Protein AF-A0A8H7XUD1-F1 (afdb_monomer)

Mean predicted aligned error: 16.48 Å

Sequence (89 aa):
MFSRTFALFVTALVAASAARAKPVVEADNVARGADAAPTVEVCVDVDGNCVNIPAVSDSCVNFTGGLSFLDKQASAATIPYGFVCTFYK

Solvent-accessible surface area (backbone atoms only — not comparable to full-atom values): 6415 Å² total; per-residue (Å²): 140,82,76,90,74,83,83,79,85,84,87,78,81,93,82,80,75,89,72,78,76,70,82,78,79,77,76,83,68,89,72,71,94,86,77,75,57,57,50,32,36,42,12,45,44,96,88,68,61,58,47,75,45,67,59,78,61,100,66,88,83,75,50,49,80,96,39,37,78,41,50,97,35,57,70,46,70,52,72,49,91,97,63,87,87,86,87,84,134

Structure (mmCIF, N/CA/C/O backbone):
data_AF-A0A8H7XUD1-F1
#
_entry.id   AF-A0A8H7XUD1-F1
#
loop_
_atom_site.group_PDB
_atom_site.id
_atom_site.type_symbol
_atom_site.label_atom_id
_atom_site.label_alt_id
_atom_site.label_comp_id
_atom_site.label_asym_id
_atom_site.label_entity_id
_atom_site.label_seq_id
_atom_site.pdbx_PDB_ins_code
_atom_site.Cartn_x
_atom_site.Cartn_y
_atom_site.Cartn_z
_atom_site.occupancy
_atom_site.B_iso_or_equiv
_atom_site.auth_seq_id
_atom_site.auth_comp_id
_atom_site.auth_asym_id
_atom_site.auth_atom_id
_atom_site.pdbx_PDB_model_num
ATOM 1 N N . MET A 1 1 ? -17.800 41.145 -63.679 1.00 47.91 1 MET A N 1
ATOM 2 C CA . MET A 1 1 ? -18.004 41.857 -62.400 1.00 47.91 1 MET A CA 1
ATOM 3 C C . MET A 1 1 ? -18.256 40.790 -61.336 1.00 47.91 1 MET A C 1
ATOM 5 O O . MET A 1 1 ? -19.393 40.418 -61.095 1.00 47.91 1 MET A O 1
ATOM 9 N N . PHE A 1 2 ? -17.179 40.159 -60.852 1.00 47.97 2 PHE A N 1
ATOM 10 C CA . PHE A 1 2 ? -17.238 38.982 -59.975 1.00 47.97 2 PHE A CA 1
ATOM 11 C C . PHE A 1 2 ? -17.275 39.409 -58.498 1.00 47.97 2 PHE A C 1
ATOM 13 O O . PHE A 1 2 ? -16.601 40.354 -58.094 1.00 47.97 2 PHE A O 1
ATOM 20 N N . SER A 1 3 ? -18.153 38.739 -57.752 1.00 49.31 3 SER A N 1
ATOM 21 C CA . SER A 1 3 ? -18.723 39.117 -56.455 1.00 49.31 3 SER A CA 1
ATOM 22 C C . SER A 1 3 ? -17.706 39.225 -55.309 1.00 49.31 3 SER A C 1
ATOM 24 O O . SER A 1 3 ? -16.900 38.325 -55.088 1.00 49.31 3 SER A O 1
ATOM 26 N N . ARG A 1 4 ? -17.811 40.303 -54.517 1.00 53.62 4 ARG A N 1
ATOM 27 C CA . ARG A 1 4 ? -16.970 40.666 -53.349 1.00 53.62 4 ARG A CA 1
ATOM 28 C C . ARG A 1 4 ? -17.212 39.806 -52.094 1.00 53.62 4 ARG A C 1
ATOM 30 O O . ARG A 1 4 ? -16.838 40.205 -50.998 1.00 53.62 4 ARG A O 1
ATOM 37 N N . THR A 1 5 ? -17.845 38.646 -52.226 1.00 50.31 5 THR A N 1
ATOM 38 C CA . THR A 1 5 ? -18.286 37.815 -51.091 1.00 50.31 5 THR A CA 1
ATOM 39 C C . THR A 1 5 ? -17.373 36.625 -50.784 1.00 50.31 5 THR A C 1
ATOM 41 O O . THR A 1 5 ? -17.618 35.916 -49.816 1.00 50.31 5 THR A O 1
ATOM 44 N N . PHE A 1 6 ? -16.290 36.418 -51.540 1.00 50.22 6 PHE A N 1
ATOM 45 C CA . PHE A 1 6 ? -15.382 35.275 -51.346 1.00 50.22 6 PHE A CA 1
ATOM 46 C C . PHE A 1 6 ? -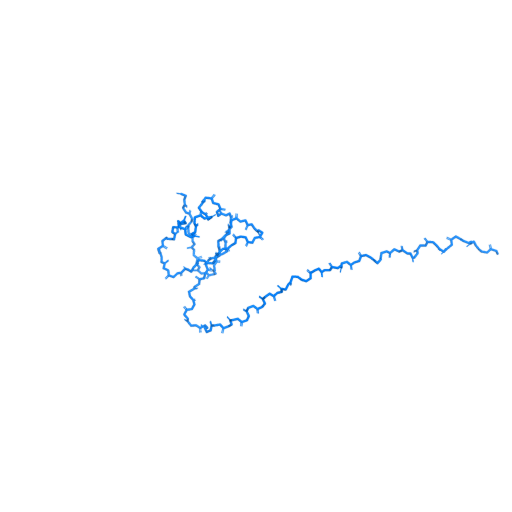14.264 35.510 -50.305 1.00 50.22 6 PHE A C 1
ATOM 48 O O . PHE A 1 6 ? -13.373 34.684 -50.150 1.00 50.22 6 PHE A O 1
ATOM 55 N N . ALA A 1 7 ? -14.277 36.637 -49.590 1.00 51.72 7 ALA A N 1
ATOM 56 C CA . ALA A 1 7 ? -13.155 37.069 -48.750 1.00 51.72 7 ALA A CA 1
ATOM 57 C C . ALA A 1 7 ? -13.380 36.906 -47.232 1.00 51.72 7 ALA A C 1
ATOM 59 O O . ALA A 1 7 ? -12.747 37.616 -46.458 1.00 51.72 7 ALA A O 1
ATOM 60 N N . LEU A 1 8 ? -14.288 36.028 -46.781 1.00 50.03 8 LEU A N 1
ATOM 61 C CA . LEU A 1 8 ? -14.699 35.994 -45.362 1.00 50.03 8 LEU A CA 1
ATOM 62 C C . LEU A 1 8 ? -14.676 34.623 -44.661 1.00 50.03 8 LEU A C 1
ATOM 64 O O . LEU A 1 8 ? -15.291 34.481 -43.612 1.00 50.03 8 LEU A O 1
ATOM 68 N N . PHE A 1 9 ? -13.934 33.628 -45.157 1.00 51.91 9 PHE A N 1
ATOM 69 C CA . PHE A 1 9 ? -13.897 32.297 -44.517 1.00 51.91 9 PHE A CA 1
ATOM 70 C C . PHE A 1 9 ? -12.492 31.729 -44.245 1.00 51.91 9 PHE A C 1
ATOM 72 O O . PHE A 1 9 ? -12.306 30.519 -44.293 1.00 51.91 9 PHE A O 1
ATOM 79 N N . VAL A 1 10 ? -11.488 32.563 -43.932 1.00 54.94 10 VAL A N 1
ATOM 80 C CA . VAL A 1 10 ? -10.146 32.062 -43.540 1.00 54.94 10 VAL A CA 1
ATOM 81 C C . VAL A 1 10 ? -9.567 32.808 -42.332 1.00 54.94 10 VAL A C 1
ATOM 83 O O . VAL A 1 10 ? -8.442 33.292 -42.349 1.00 54.94 10 VAL A O 1
ATOM 86 N N . THR A 1 11 ? -10.332 32.904 -41.249 1.00 52.75 11 THR A N 1
ATOM 87 C CA . THR A 1 11 ? -9.807 33.286 -39.925 1.00 52.75 11 THR A CA 1
ATOM 88 C C . THR A 1 11 ? -10.427 32.397 -38.854 1.00 52.75 11 THR A C 1
ATOM 90 O O . THR A 1 11 ? -11.107 32.850 -37.939 1.00 52.75 11 THR A O 1
ATOM 93 N N . ALA A 1 12 ? -10.216 31.089 -38.994 1.00 48.59 12 ALA A N 1
ATOM 94 C CA . ALA A 1 12 ? -10.584 30.108 -37.987 1.00 48.59 12 ALA A CA 1
ATOM 95 C C . ALA A 1 12 ? -9.322 29.565 -37.302 1.00 48.59 12 ALA A C 1
ATOM 97 O O . ALA A 1 12 ? -8.454 28.989 -37.948 1.00 48.59 12 ALA A O 1
ATOM 98 N N . LEU A 1 13 ? -9.296 29.739 -35.980 1.00 52.50 13 LEU A N 1
ATOM 99 C CA . LEU A 1 13 ? -8.546 28.962 -34.993 1.00 52.50 13 LEU A CA 1
ATOM 100 C C . LEU A 1 13 ? -7.010 29.009 -35.064 1.00 52.50 13 LEU A C 1
ATOM 102 O O . LEU A 1 13 ? -6.352 28.083 -35.525 1.00 52.50 13 LEU A O 1
ATOM 106 N N . VAL A 1 14 ? -6.435 30.007 -34.389 1.00 54.69 14 VAL A N 1
ATOM 107 C CA . VAL A 1 14 ? -5.154 29.827 -33.684 1.00 54.69 14 VAL A CA 1
ATOM 108 C C . VAL A 1 14 ? -5.395 30.095 -32.201 1.00 54.69 14 VAL A C 1
ATOM 110 O O . VAL A 1 14 ? -5.064 31.142 -31.661 1.00 54.69 14 VAL A O 1
ATOM 113 N N . ALA A 1 15 ? -6.056 29.145 -31.548 1.00 55.19 15 ALA A N 1
ATOM 114 C CA . ALA A 1 15 ? -6.131 29.059 -30.096 1.00 55.19 15 ALA A CA 1
ATOM 115 C C . ALA A 1 15 ? -5.869 27.599 -29.717 1.00 55.19 15 ALA A C 1
ATOM 117 O O . ALA A 1 15 ? -6.786 26.850 -29.399 1.00 55.19 15 ALA A O 1
ATOM 118 N N . ALA A 1 16 ? -4.613 27.171 -29.838 1.00 50.91 16 ALA A N 1
ATOM 119 C CA . ALA A 1 16 ? -4.186 25.842 -2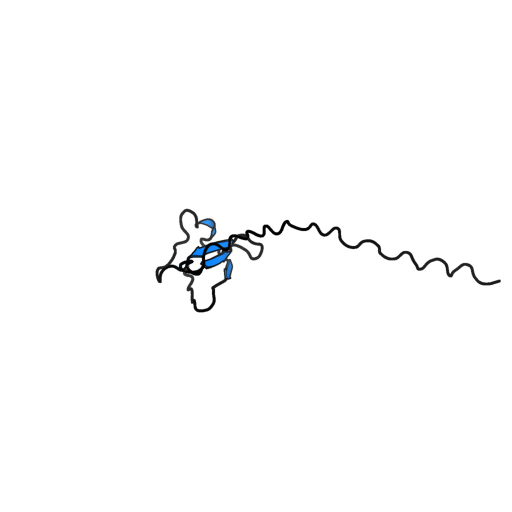9.427 1.00 50.91 16 ALA A CA 1
ATOM 120 C C . ALA A 1 16 ? -3.080 25.965 -28.372 1.00 50.91 16 ALA A C 1
ATOM 122 O O . ALA A 1 16 ? -1.933 26.286 -28.668 1.00 50.91 16 ALA A O 1
ATOM 123 N N . SER A 1 17 ? -3.503 25.720 -27.130 1.00 51.22 17 SER A N 1
ATOM 124 C CA . SER A 1 17 ? -2.727 25.152 -26.024 1.00 51.22 17 SER A CA 1
ATOM 125 C C . SER A 1 17 ? -1.397 25.822 -25.663 1.00 51.22 17 SER A C 1
ATOM 127 O O . SER A 1 17 ? -0.322 25.351 -26.028 1.00 51.22 17 SER A O 1
ATOM 129 N N . ALA A 1 18 ? -1.462 26.800 -24.756 1.00 52.69 18 ALA A N 1
ATOM 130 C CA . ALA A 1 18 ? -0.418 26.943 -23.746 1.00 52.69 18 ALA A CA 1
ATOM 131 C C . ALA A 1 18 ? -0.496 25.722 -22.808 1.00 52.69 18 ALA A C 1
ATOM 133 O O . ALA A 1 18 ? -1.121 25.767 -21.748 1.00 52.69 18 ALA A O 1
ATOM 134 N N . ALA A 1 19 ? 0.077 24.596 -23.237 1.00 56.56 19 ALA A N 1
ATOM 135 C CA . ALA A 1 19 ? 0.318 23.462 -22.363 1.00 56.56 19 ALA A CA 1
ATOM 136 C C . ALA A 1 19 ? 1.293 23.933 -21.280 1.00 56.56 19 ALA A C 1
ATOM 138 O O . ALA A 1 19 ? 2.467 24.186 -21.550 1.00 56.56 19 ALA A O 1
ATOM 139 N N . ARG A 1 20 ? 0.810 24.099 -20.045 1.00 56.00 20 ARG A N 1
ATOM 140 C CA . ARG A 1 20 ? 1.717 24.183 -18.904 1.00 56.00 20 ARG A CA 1
ATOM 141 C C . ARG A 1 20 ? 2.333 22.801 -18.757 1.00 56.00 20 ARG A C 1
ATOM 143 O O . ARG A 1 20 ? 1.699 21.900 -18.217 1.00 56.00 20 ARG A O 1
ATOM 150 N N . ALA A 1 21 ? 3.542 22.635 -19.283 1.00 49.34 21 ALA A N 1
ATOM 151 C CA . ALA A 1 21 ? 4.388 21.514 -18.926 1.00 49.34 21 ALA A CA 1
ATOM 152 C C . ALA A 1 21 ? 4.513 21.522 -17.397 1.00 49.34 21 ALA A C 1
ATOM 154 O O . ALA A 1 21 ? 5.096 22.441 -16.818 1.00 49.34 21 ALA A O 1
ATOM 155 N N . LYS A 1 22 ? 3.899 20.538 -16.730 1.00 49.38 22 LYS A N 1
ATOM 156 C CA . LYS A 1 22 ? 4.307 20.197 -15.369 1.00 49.38 22 LYS A CA 1
ATOM 157 C C . LYS A 1 22 ? 5.765 19.740 -15.486 1.00 49.38 22 LYS A C 1
ATOM 159 O O . LYS A 1 22 ? 6.048 18.968 -16.405 1.00 49.38 22 LYS A O 1
ATOM 164 N N . PRO A 1 23 ? 6.692 20.213 -14.637 1.00 50.53 23 PRO A N 1
ATOM 165 C CA . PRO A 1 23 ? 8.020 19.631 -14.616 1.00 50.53 23 PRO A CA 1
ATOM 166 C C . PRO A 1 23 ? 7.840 18.146 -14.313 1.00 50.53 23 PRO A C 1
ATOM 168 O O . PRO A 1 23 ? 7.321 17.787 -13.254 1.00 50.53 23 PRO A O 1
ATOM 171 N N . VAL A 1 24 ? 8.208 17.291 -15.269 1.00 51.12 24 VAL A N 1
ATOM 172 C CA . VAL A 1 24 ? 8.500 15.904 -14.945 1.00 51.12 24 VAL A CA 1
ATOM 173 C C . VAL A 1 24 ? 9.714 16.010 -14.033 1.00 51.12 24 VAL A C 1
ATOM 175 O O . VAL A 1 24 ? 10.800 16.417 -14.445 1.00 51.12 24 VAL A O 1
ATOM 178 N N . VAL A 1 25 ? 9.500 15.818 -12.736 1.00 52.50 25 VAL A N 1
ATOM 179 C CA . VAL A 1 25 ? 10.618 15.524 -11.853 1.00 52.50 25 VAL A CA 1
ATOM 180 C C . VAL A 1 25 ? 10.983 14.101 -12.231 1.00 52.50 25 VAL A C 1
ATOM 182 O O . VAL A 1 25 ? 10.458 13.144 -11.672 1.00 52.50 25 VAL A O 1
ATOM 185 N N . GLU A 1 26 ? 11.807 13.975 -13.268 1.00 51.94 26 GLU A N 1
ATOM 186 C CA . GLU A 1 26 ? 12.562 12.763 -13.525 1.00 51.94 26 GLU A CA 1
ATOM 187 C C . GLU A 1 26 ? 13.533 12.650 -12.354 1.00 51.94 26 GLU A C 1
ATOM 189 O O . GLU A 1 26 ? 14.659 13.145 -12.373 1.00 51.94 26 GLU A O 1
ATOM 194 N N . ALA A 1 27 ? 13.033 12.090 -11.254 1.00 52.44 27 ALA A N 1
ATOM 195 C CA . ALA A 1 27 ? 13.871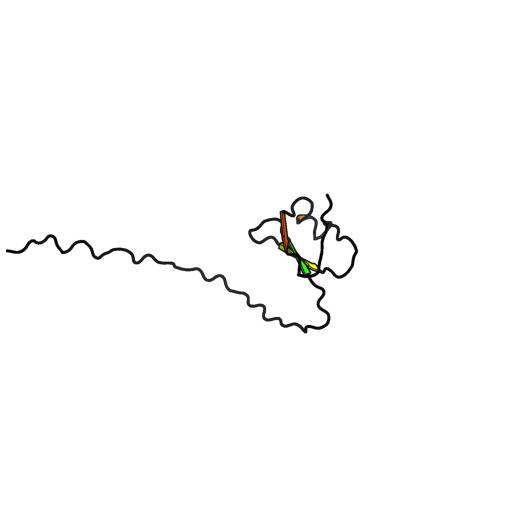 11.541 -10.217 1.00 52.44 27 ALA A CA 1
ATOM 196 C C . ALA A 1 27 ? 14.507 10.288 -1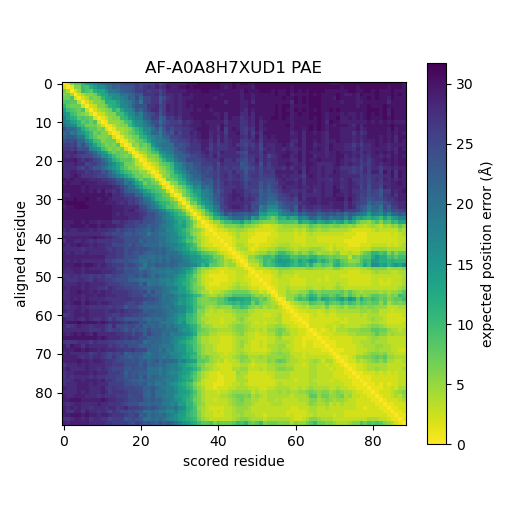0.820 1.00 52.44 27 ALA A C 1
ATOM 198 O O . ALA A 1 27 ? 14.101 9.166 -10.524 1.00 52.44 27 ALA A O 1
ATOM 199 N N . ASP A 1 28 ? 15.492 10.500 -11.692 1.00 52.25 28 ASP A N 1
ATOM 200 C CA . ASP A 1 28 ? 16.449 9.488 -12.106 1.00 52.25 28 ASP A CA 1
ATOM 201 C C . ASP A 1 28 ? 17.327 9.173 -10.885 1.00 52.25 28 ASP A C 1
ATOM 203 O O . ASP A 1 28 ? 18.453 9.629 -10.712 1.00 52.25 28 ASP A O 1
ATOM 207 N N . ASN A 1 29 ? 16.717 8.465 -9.939 1.00 53.94 29 ASN A N 1
ATOM 208 C CA . ASN A 1 29 ? 17.391 7.741 -8.888 1.00 53.94 29 ASN A CA 1
ATOM 209 C C . ASN A 1 29 ? 17.232 6.270 -9.247 1.00 53.94 29 ASN A C 1
ATOM 211 O O . ASN A 1 29 ? 16.469 5.540 -8.612 1.00 53.94 29 ASN A O 1
ATOM 215 N N . VAL A 1 30 ? 17.969 5.821 -10.266 1.00 56.97 30 VAL A N 1
ATOM 216 C CA . VAL A 1 30 ? 18.298 4.401 -10.422 1.00 56.97 30 VAL A CA 1
ATOM 217 C C . VAL A 1 30 ? 19.204 4.007 -9.246 1.00 56.97 30 VAL A C 1
ATOM 219 O O . VAL A 1 30 ? 20.420 3.852 -9.353 1.00 56.97 30 VAL A O 1
ATOM 222 N N . ALA A 1 31 ? 18.606 3.901 -8.061 1.00 52.91 31 ALA A N 1
ATOM 223 C CA . ALA A 1 31 ? 19.227 3.377 -6.863 1.00 52.91 31 ALA A CA 1
ATOM 224 C C . ALA A 1 31 ? 19.144 1.848 -6.928 1.00 52.91 31 ALA A C 1
ATOM 226 O O . ALA A 1 31 ? 18.112 1.255 -6.641 1.00 52.91 31 ALA A O 1
ATOM 227 N N . ARG A 1 32 ? 20.247 1.244 -7.383 1.00 50.44 32 ARG A N 1
ATOM 228 C CA . ARG A 1 32 ? 20.662 -0.164 -7.224 1.00 50.44 32 ARG A CA 1
ATOM 229 C C . ARG A 1 32 ? 19.525 -1.179 -7.014 1.00 50.44 32 ARG A C 1
ATOM 231 O O . ARG A 1 32 ? 19.132 -1.482 -5.891 1.00 50.44 32 ARG A O 1
ATOM 238 N N . GLY A 1 33 ? 19.100 -1.794 -8.115 1.00 53.47 33 GLY A N 1
ATOM 239 C CA . GLY A 1 33 ? 18.348 -3.043 -8.092 1.00 53.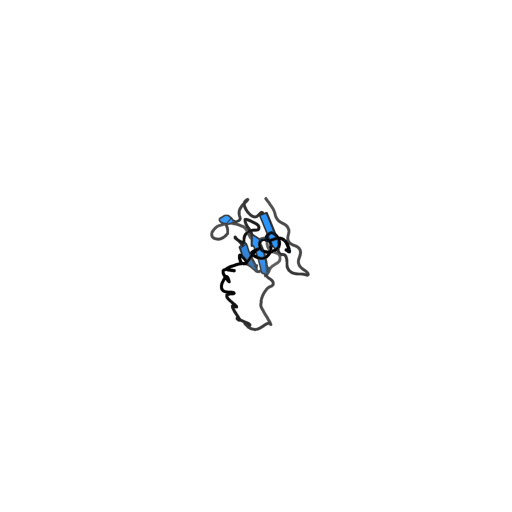47 33 GLY A CA 1
ATOM 240 C C . GLY A 1 33 ? 19.188 -4.182 -7.509 1.00 53.47 33 GLY A C 1
ATOM 241 O O . GLY A 1 33 ? 20.137 -4.632 -8.146 1.00 53.47 33 GLY A O 1
ATOM 242 N N . ALA A 1 34 ? 18.834 -4.607 -6.297 1.00 51.03 34 ALA A N 1
ATOM 243 C CA . ALA A 1 34 ? 19.059 -5.954 -5.759 1.00 51.03 34 ALA A CA 1
ATOM 244 C C . ALA A 1 34 ? 18.223 -6.206 -4.484 1.00 51.03 34 ALA A C 1
ATOM 246 O O . ALA A 1 34 ? 17.852 -7.346 -4.245 1.00 51.03 34 ALA A O 1
ATOM 247 N N . ASP A 1 35 ? 17.844 -5.158 -3.734 1.00 51.88 35 ASP A N 1
ATOM 248 C CA . ASP A 1 35 ? 17.156 -5.296 -2.433 1.00 51.88 35 ASP A CA 1
ATOM 249 C C . ASP A 1 35 ? 15.995 -4.294 -2.223 1.00 51.88 35 ASP A C 1
ATOM 251 O O . ASP A 1 35 ? 15.589 -4.015 -1.094 1.00 51.88 35 ASP A O 1
ATOM 255 N N . ALA A 1 36 ? 15.458 -3.696 -3.293 1.00 63.75 36 ALA A N 1
ATOM 256 C CA . ALA A 1 36 ? 14.299 -2.811 -3.179 1.00 63.75 36 ALA A CA 1
ATOM 257 C C . ALA A 1 36 ? 13.034 -3.661 -3.011 1.00 63.75 36 ALA A C 1
ATOM 259 O O . ALA A 1 36 ? 12.590 -4.321 -3.952 1.00 63.75 36 ALA A O 1
ATOM 260 N N . ALA A 1 37 ? 12.473 -3.668 -1.803 1.00 71.31 37 ALA A N 1
ATOM 261 C CA . ALA A 1 37 ? 11.212 -4.344 -1.553 1.00 71.31 37 ALA A CA 1
ATOM 262 C C . ALA A 1 37 ? 10.116 -3.789 -2.480 1.00 71.31 37 ALA A C 1
ATOM 264 O O . ALA A 1 37 ? 10.041 -2.570 -2.668 1.00 71.31 37 ALA A O 1
ATOM 265 N N . PRO A 1 38 ? 9.266 -4.652 -3.055 1.00 83.75 38 PRO A N 1
ATOM 266 C CA . PRO A 1 38 ? 8.182 -4.209 -3.918 1.00 83.75 38 PRO A CA 1
ATOM 267 C C . PRO A 1 38 ? 7.253 -3.284 -3.133 1.00 83.75 38 PRO A C 1
ATOM 269 O O . PRO A 1 38 ? 6.921 -3.558 -1.983 1.00 83.75 38 PRO A O 1
ATOM 272 N N . THR A 1 39 ? 6.846 -2.169 -3.731 1.00 89.19 39 THR A N 1
ATOM 273 C CA . THR A 1 39 ? 5.992 -1.174 -3.073 1.00 89.19 39 THR A CA 1
ATOM 274 C C . THR A 1 39 ? 4.567 -1.254 -3.595 1.00 89.19 39 THR A C 1
ATOM 276 O O . THR A 1 39 ? 4.347 -1.305 -4.803 1.00 89.19 39 THR A O 1
ATOM 279 N N . VAL A 1 40 ? 3.607 -1.228 -2.677 1.00 90.06 40 VAL A N 1
ATOM 280 C CA . VAL A 1 40 ? 2.182 -1.052 -2.956 1.00 90.06 40 VAL A CA 1
ATOM 281 C C . VAL A 1 40 ? 1.867 0.428 -2.817 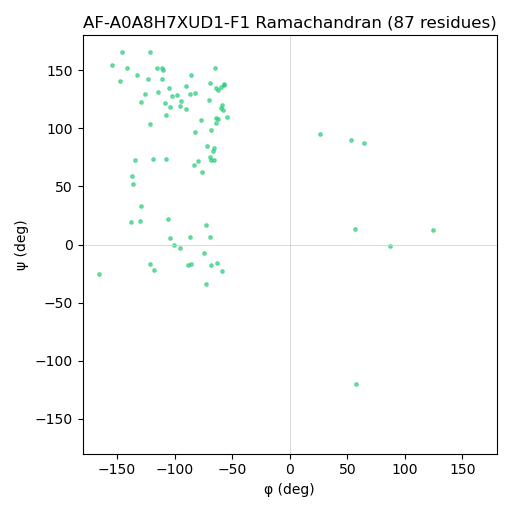1.00 90.06 40 VAL A C 1
ATOM 283 O O . VAL A 1 40 ? 2.107 1.018 -1.765 1.00 90.06 40 VAL A O 1
ATOM 286 N N . GLU A 1 41 ? 1.324 1.032 -3.861 1.00 92.19 41 GLU A N 1
ATOM 287 C CA . GLU A 1 41 ? 0.854 2.413 -3.798 1.00 92.19 41 GLU A CA 1
ATOM 288 C C . GLU A 1 41 ? -0.583 2.423 -3.275 1.00 92.19 41 GLU A C 1
ATOM 290 O O . GLU A 1 41 ? -1.422 1.678 -3.778 1.00 92.19 41 GLU A O 1
ATOM 295 N N . VAL A 1 42 ? -0.879 3.240 -2.263 1.00 92.19 42 VAL A N 1
ATOM 296 C CA . VAL A 1 42 ? -2.231 3.395 -1.704 1.00 92.19 42 VAL A CA 1
ATOM 297 C C . VAL A 1 42 ? -2.612 4.865 -1.714 1.00 92.19 42 VAL A C 1
ATOM 299 O O . VAL A 1 42 ? -1.856 5.703 -1.222 1.00 92.19 42 VAL A O 1
ATOM 302 N N . CYS A 1 43 ? -3.792 5.168 -2.248 1.00 91.06 43 CYS A N 1
ATOM 303 C CA . CYS A 1 43 ? -4.256 6.523 -2.503 1.00 91.06 43 CYS A CA 1
ATOM 304 C C . CYS A 1 43 ? -5.587 6.824 -1.815 1.00 91.06 43 CYS A C 1
ATOM 306 O O . CYS A 1 43 ? -6.491 5.984 -1.787 1.00 91.06 43 CYS A O 1
ATOM 308 N N . VAL A 1 44 ? -5.726 8.052 -1.314 1.00 90.56 44 VAL A N 1
ATOM 309 C CA . VAL A 1 44 ? -6.999 8.586 -0.798 1.00 90.56 44 VAL A CA 1
ATOM 310 C C . VAL A 1 44 ? -7.978 8.887 -1.935 1.00 90.56 44 VAL A C 1
ATOM 312 O O . VAL A 1 44 ? -9.181 8.674 -1.807 1.00 90.56 44 VAL A O 1
ATOM 315 N N . ASP A 1 45 ? -7.453 9.317 -3.077 1.00 83.62 45 ASP A N 1
ATOM 316 C CA . ASP A 1 45 ? -8.198 9.677 -4.278 1.00 83.62 45 ASP A CA 1
ATOM 317 C C . ASP A 1 45 ? -7.403 9.308 -5.532 1.00 83.62 45 ASP A C 1
ATOM 319 O O . ASP A 1 45 ? -6.210 9.013 -5.482 1.00 83.62 45 ASP A O 1
ATOM 323 N N . VAL A 1 46 ? -8.088 9.312 -6.673 1.00 74.75 46 VAL A N 1
ATOM 324 C CA . VAL A 1 46 ? -7.491 9.010 -7.981 1.00 74.75 46 VAL A CA 1
ATOM 325 C C . VAL A 1 46 ? -6.622 10.151 -8.525 1.00 74.75 46 VAL A C 1
ATOM 327 O O . VAL A 1 46 ? -5.956 9.970 -9.541 1.00 74.75 46 VAL A O 1
ATOM 330 N N . ASP A 1 47 ? -6.621 11.314 -7.868 1.00 76.06 47 ASP A N 1
ATOM 331 C CA . ASP A 1 47 ? -5.988 12.544 -8.350 1.00 76.06 47 ASP A CA 1
ATOM 332 C C . ASP A 1 47 ? -4.563 12.756 -7.804 1.00 76.06 47 ASP A C 1
ATOM 334 O O . ASP A 1 47 ? -3.873 13.690 -8.226 1.00 76.06 47 ASP A O 1
ATOM 338 N N . GLY A 1 48 ? -4.080 11.861 -6.932 1.00 71.00 48 GLY A N 1
ATOM 339 C CA . GLY A 1 48 ? -2.653 11.728 -6.624 1.00 71.00 48 GLY A CA 1
ATOM 340 C C . GLY A 1 48 ? -2.258 11.839 -5.152 1.00 71.00 48 GLY A C 1
ATOM 341 O O . GLY A 1 48 ? -1.063 11.938 -4.869 1.00 71.00 48 GLY A O 1
ATOM 342 N N . ASN A 1 49 ? -3.197 11.799 -4.201 1.00 86.31 49 ASN A N 1
ATOM 343 C CA . ASN A 1 49 ? -2.853 11.697 -2.776 1.00 86.31 49 ASN A CA 1
ATOM 344 C C . ASN A 1 49 ? -2.500 10.252 -2.398 1.00 86.31 49 ASN A C 1
ATOM 346 O O . ASN A 1 49 ? -3.271 9.558 -1.729 1.00 86.31 49 ASN A O 1
ATOM 350 N N . CYS A 1 50 ? -1.332 9.808 -2.863 1.00 90.38 50 CYS A N 1
ATOM 351 C CA . CYS A 1 50 ? -0.842 8.440 -2.749 1.00 90.38 50 CYS A CA 1
ATOM 352 C C . CYS A 1 50 ? 0.414 8.338 -1.884 1.00 90.38 50 CYS A C 1
ATOM 354 O O . CYS A 1 50 ? 1.237 9.253 -1.834 1.00 90.38 50 CYS A O 1
ATOM 356 N N . VAL A 1 51 ? 0.598 7.185 -1.247 1.00 90.75 51 VAL A N 1
ATOM 357 C CA . VAL A 1 51 ? 1.858 6.813 -0.602 1.00 90.75 51 VAL A CA 1
ATOM 358 C C . VAL A 1 51 ? 2.275 5.403 -0.971 1.00 90.75 51 VAL A C 1
ATOM 360 O O . VAL A 1 51 ? 1.449 4.506 -1.123 1.00 90.75 51 VAL A O 1
ATOM 363 N N . ASN A 1 52 ? 3.586 5.215 -1.065 1.00 90.81 52 ASN A N 1
ATOM 364 C CA . ASN A 1 52 ? 4.195 3.925 -1.339 1.00 90.81 52 ASN A CA 1
ATOM 365 C C . ASN A 1 52 ? 4.484 3.199 -0.028 1.00 90.81 52 ASN A C 1
ATOM 367 O O . ASN A 1 52 ? 5.284 3.656 0.790 1.00 90.81 52 ASN A O 1
ATOM 371 N N . ILE A 1 53 ? 3.832 2.058 0.156 1.00 88.81 53 ILE A N 1
ATOM 372 C CA . ILE A 1 53 ? 3.990 1.177 1.305 1.00 88.81 53 ILE A CA 1
ATOM 373 C C . ILE A 1 53 ? 4.830 -0.026 0.860 1.00 88.81 53 ILE A C 1
ATOM 375 O O . ILE A 1 53 ? 4.413 -0.764 -0.033 1.00 88.81 53 ILE A O 1
ATOM 379 N N . PRO A 1 54 ? 6.017 -0.252 1.442 1.00 88.00 54 PRO A N 1
ATOM 380 C CA . PRO A 1 54 ? 6.851 -1.387 1.071 1.00 88.00 54 PRO A CA 1
ATOM 381 C C . PRO A 1 54 ? 6.226 -2.707 1.549 1.00 88.00 54 PRO A C 1
ATOM 383 O O . PRO A 1 54 ? 5.976 -2.900 2.738 1.00 88.00 54 PRO A O 1
ATOM 386 N N . ALA A 1 55 ? 6.009 -3.638 0.622 1.00 82.56 55 ALA A N 1
ATOM 387 C CA . ALA A 1 55 ? 5.565 -5.005 0.877 1.00 82.56 55 ALA A CA 1
ATOM 388 C C . ALA A 1 55 ? 6.774 -5.888 1.237 1.00 82.56 55 ALA A C 1
ATOM 390 O O . ALA A 1 55 ? 7.212 -6.736 0.463 1.00 82.56 55 ALA A O 1
ATOM 391 N N . VAL A 1 56 ? 7.358 -5.628 2.410 1.00 78.44 56 VAL A N 1
ATOM 392 C CA . VAL A 1 56 ? 8.546 -6.334 2.935 1.00 78.44 56 VAL A CA 1
ATOM 393 C C . VAL A 1 56 ? 8.217 -7.624 3.687 1.00 78.44 56 VAL A C 1
ATOM 395 O O . VAL A 1 56 ? 9.114 -8.429 3.927 1.00 78.44 56 VAL A O 1
ATOM 398 N N . SER A 1 57 ? 6.965 -7.814 4.103 1.00 72.06 57 SER A N 1
ATOM 399 C CA . SER A 1 57 ? 6.562 -8.904 4.993 1.00 72.06 57 SER A CA 1
ATOM 400 C C . SER A 1 57 ? 5.090 -9.277 4.816 1.00 72.06 57 SER A C 1
ATOM 402 O O . SER A 1 57 ? 4.266 -8.430 4.482 1.00 72.06 57 SER A O 1
ATOM 404 N N . ASP A 1 58 ? 4.735 -10.526 5.134 1.00 77.69 58 ASP A N 1
ATOM 405 C CA . ASP A 1 58 ? 3.350 -11.041 5.144 1.00 77.69 58 ASP A CA 1
ATOM 406 C C . ASP A 1 58 ? 2.472 -10.457 6.275 1.00 77.69 58 ASP A C 1
ATOM 408 O O . ASP A 1 58 ? 1.347 -10.895 6.518 1.00 77.69 58 ASP A O 1
ATOM 412 N N . SER A 1 59 ? 2.990 -9.477 7.016 1.00 84.00 59 SER A N 1
ATOM 413 C CA . SER A 1 59 ? 2.289 -8.813 8.111 1.00 84.00 59 SER A CA 1
ATOM 414 C C . SER A 1 59 ? 1.419 -7.662 7.610 1.00 84.00 59 SER A C 1
ATOM 416 O O . SER A 1 59 ? 1.813 -6.912 6.720 1.00 84.00 59 SER A O 1
ATOM 418 N N . CYS A 1 60 ? 0.275 -7.446 8.258 1.00 87.00 60 CYS A N 1
ATOM 419 C CA . CYS A 1 60 ? -0.597 -6.314 7.951 1.00 87.00 60 CYS A CA 1
ATOM 420 C C . CYS A 1 60 ? 0.034 -4.973 8.366 1.00 87.00 60 CYS A C 1
ATOM 422 O O . CYS A 1 60 ? 0.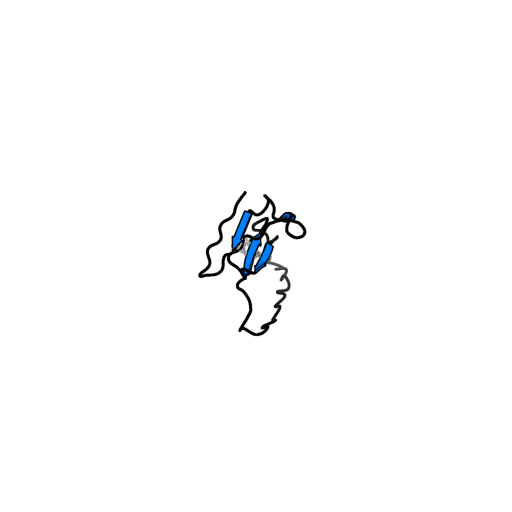593 -4.849 9.457 1.00 87.00 60 CYS A O 1
ATOM 424 N N . VAL A 1 61 ? -0.120 -3.954 7.517 1.00 88.88 61 VAL A N 1
ATOM 425 C CA . VAL A 1 61 ? 0.254 -2.567 7.823 1.00 88.88 61 VAL A CA 1
ATOM 426 C C . VAL A 1 61 ? -0.979 -1.828 8.338 1.00 88.88 61 VAL A C 1
ATOM 428 O O . VAL A 1 61 ? -1.970 -1.696 7.626 1.00 88.88 61 VAL A O 1
ATOM 431 N N . ASN A 1 62 ? -0.923 -1.334 9.576 1.00 90.88 62 ASN A N 1
ATOM 432 C CA . ASN A 1 62 ? -2.010 -0.547 10.161 1.00 90.88 62 ASN A CA 1
ATOM 433 C C . ASN A 1 62 ? -1.928 0.916 9.710 1.00 90.88 62 ASN A C 1
ATOM 435 O O . ASN A 1 62 ? -0.889 1.557 9.883 1.00 90.88 62 ASN A O 1
ATOM 439 N N . PHE A 1 63 ? -3.041 1.479 9.228 1.00 91.12 63 PHE A N 1
ATOM 440 C CA . PHE A 1 63 ? -3.163 2.897 8.855 1.00 91.12 63 PHE A CA 1
ATOM 441 C C . PHE A 1 63 ? -3.293 3.799 10.091 1.00 91.12 63 PHE A C 1
ATOM 443 O O . PHE A 1 63 ? -4.294 4.460 10.329 1.00 91.12 63 PHE A O 1
ATOM 450 N N . THR A 1 64 ? -2.261 3.808 10.928 1.00 90.38 64 THR A N 1
ATOM 451 C CA . THR A 1 64 ? -2.197 4.605 12.160 1.00 90.38 64 THR A CA 1
ATOM 452 C C . THR A 1 64 ? -0.996 5.548 12.120 1.00 90.38 64 THR A C 1
ATOM 454 O O . THR A 1 64 ? -0.120 5.428 11.260 1.00 90.38 64 THR A O 1
ATOM 457 N N . GLY A 1 65 ? -0.955 6.534 13.021 1.00 89.56 65 GLY A N 1
ATOM 458 C CA . GLY A 1 65 ? 0.136 7.512 13.075 1.00 89.56 65 GLY A CA 1
ATOM 459 C C . GLY A 1 65 ? 0.300 8.258 11.748 1.00 89.56 65 GLY A C 1
ATOM 460 O O . GLY A 1 65 ? -0.644 8.892 11.278 1.00 89.56 65 GLY A O 1
ATOM 461 N N . GLY A 1 66 ? 1.477 8.150 11.124 1.00 86.75 66 GLY A N 1
ATOM 462 C CA . GLY A 1 66 ? 1.789 8.802 9.846 1.00 86.75 66 GLY A CA 1
ATOM 463 C C . GLY A 1 66 ? 0.946 8.339 8.652 1.00 86.75 66 GLY A C 1
ATOM 464 O O . GLY A 1 66 ? 0.902 9.049 7.659 1.00 86.75 66 GLY A O 1
ATOM 465 N N . LEU A 1 67 ? 0.252 7.200 8.754 1.00 91.00 67 LEU A N 1
ATOM 466 C CA . LEU A 1 67 ? -0.654 6.678 7.722 1.00 91.00 67 LEU A CA 1
ATOM 467 C C . LEU A 1 67 ? -2.138 6.887 8.060 1.00 91.00 67 LEU A C 1
ATOM 469 O O . LEU A 1 67 ? -3.001 6.413 7.332 1.00 91.00 67 LEU A O 1
ATOM 473 N N . SER A 1 68 ? -2.457 7.592 9.149 1.00 91.38 68 SER A N 1
ATOM 474 C CA . SER A 1 68 ? -3.848 7.829 9.580 1.00 91.38 68 SER A CA 1
ATOM 475 C C . SER A 1 68 ? -4.712 8.550 8.543 1.00 91.38 68 SER A C 1
ATOM 477 O O . SER A 1 68 ? -5.928 8.398 8.550 1.00 91.38 68 SER A O 1
ATOM 479 N N . PHE A 1 69 ? -4.106 9.289 7.612 1.00 87.00 69 PHE A N 1
ATOM 480 C CA . PHE A 1 69 ? -4.824 9.920 6.505 1.00 87.00 69 PHE A CA 1
ATOM 481 C C . PHE A 1 69 ? -5.387 8.903 5.492 1.00 87.00 69 PHE A C 1
ATOM 483 O O . PHE A 1 69 ? -6.280 9.255 4.732 1.00 87.00 69 PHE A O 1
ATOM 490 N N . LEU A 1 70 ? -4.893 7.658 5.488 1.00 88.88 70 LEU A N 1
ATOM 491 C CA . LEU A 1 70 ? -5.448 6.549 4.705 1.00 88.88 70 LEU A CA 1
ATOM 492 C C . LEU A 1 70 ? -6.546 5.788 5.456 1.00 88.88 70 LEU A C 1
ATOM 494 O O . LEU A 1 70 ? -7.314 5.058 4.824 1.00 88.88 70 LEU A O 1
ATOM 498 N N . ASP A 1 71 ? -6.633 5.928 6.785 1.00 87.19 71 ASP A N 1
ATOM 499 C CA . ASP A 1 71 ? -7.635 5.221 7.587 1.00 87.19 71 ASP A CA 1
ATOM 500 C C . ASP A 1 71 ? -9.036 5.606 7.117 1.00 87.19 71 ASP A C 1
ATOM 502 O O . ASP A 1 71 ? -9.427 6.774 7.162 1.00 87.19 71 ASP A O 1
ATOM 506 N N . LYS A 1 72 ? -9.778 4.611 6.616 1.00 85.25 72 LYS A N 1
ATOM 507 C CA . LYS A 1 72 ? -11.134 4.763 6.052 1.00 85.25 72 LYS A CA 1
ATOM 508 C C . LYS A 1 72 ? -11.247 5.772 4.903 1.00 85.25 72 LYS A C 1
ATOM 510 O O . LYS A 1 72 ? -12.359 6.133 4.527 1.00 85.25 72 LYS A O 1
ATOM 515 N N . GLN A 1 73 ? -10.117 6.201 4.357 1.00 87.62 73 GLN A N 1
ATOM 516 C CA . GLN A 1 73 ? -10.017 7.188 3.289 1.00 87.62 73 GLN A CA 1
ATOM 517 C C . GLN A 1 73 ? -9.312 6.623 2.054 1.00 87.62 73 GLN A C 1
ATOM 519 O O . GLN A 1 73 ? -9.456 7.185 0.977 1.00 87.62 73 GLN A O 1
ATOM 524 N N . ALA A 1 74 ? -8.598 5.498 2.180 1.00 88.19 74 ALA A N 1
ATOM 525 C CA . ALA A 1 74 ? -8.033 4.789 1.040 1.00 88.19 74 ALA A CA 1
ATOM 526 C C . ALA A 1 74 ? -9.136 4.371 0.049 1.00 88.19 74 ALA A C 1
ATOM 528 O O . ALA A 1 74 ? -10.038 3.605 0.396 1.00 88.19 74 ALA A O 1
ATOM 529 N N . SER A 1 75 ? -9.032 4.864 -1.184 1.00 90.50 75 SER A N 1
ATOM 530 C CA . SER A 1 75 ? -10.012 4.645 -2.257 1.00 90.50 75 SER A CA 1
ATOM 531 C C . SER A 1 75 ? -9.428 3.898 -3.456 1.00 90.50 75 SER A C 1
ATOM 533 O O . SER A 1 75 ? -10.176 3.288 -4.217 1.00 90.50 75 SER A O 1
ATOM 535 N N . ALA A 1 76 ? -8.105 3.926 -3.634 1.00 90.19 76 ALA A N 1
ATOM 536 C CA . ALA A 1 76 ? -7.412 3.246 -4.724 1.00 90.19 76 ALA A CA 1
ATOM 537 C C . ALA A 1 76 ? -6.083 2.647 -4.245 1.00 90.19 76 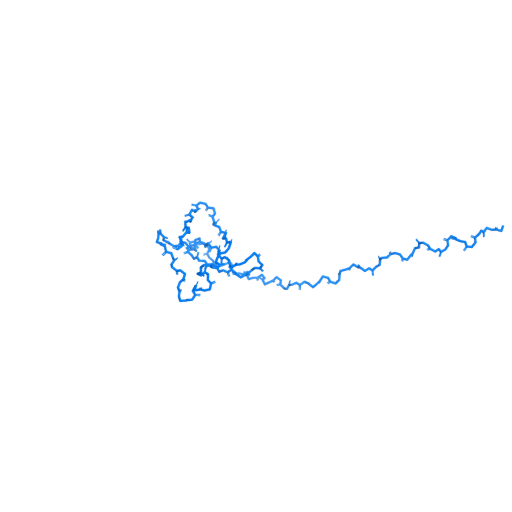ALA A C 1
ATOM 539 O O . ALA A 1 76 ? -5.466 3.155 -3.308 1.00 90.19 76 ALA A O 1
ATOM 540 N N . ALA A 1 77 ? -5.646 1.565 -4.890 1.00 90.94 77 ALA A N 1
ATOM 541 C CA . ALA A 1 77 ? -4.337 0.975 -4.650 1.00 90.94 77 ALA A CA 1
ATOM 542 C C . ALA A 1 77 ? -3.766 0.341 -5.925 1.00 90.94 77 ALA A C 1
ATOM 544 O O . ALA A 1 77 ? -4.490 -0.323 -6.669 1.00 90.94 77 ALA A O 1
ATOM 545 N N . THR A 1 78 ? -2.461 0.501 -6.131 1.00 91.00 78 THR A N 1
ATOM 546 C CA . THR A 1 78 ? -1.702 -0.144 -7.206 1.00 91.00 78 THR A CA 1
ATOM 547 C C . THR A 1 78 ? -0.830 -1.229 -6.592 1.00 91.00 78 THR A C 1
ATOM 549 O O . THR A 1 78 ? 0.113 -0.945 -5.850 1.00 91.00 78 THR A O 1
ATOM 552 N N . ILE A 1 79 ? -1.156 -2.488 -6.890 1.00 90.38 79 ILE A N 1
ATOM 553 C CA . ILE A 1 79 ? -0.435 -3.654 -6.371 1.00 90.38 79 ILE A CA 1
ATOM 554 C C . ILE A 1 79 ? 0.563 -4.133 -7.437 1.00 90.38 79 ILE A C 1
ATOM 556 O O . ILE A 1 79 ? 0.162 -4.347 -8.585 1.00 90.38 79 ILE A O 1
ATOM 560 N N . PRO A 1 80 ? 1.850 -4.316 -7.091 1.00 87.50 80 PRO A N 1
ATOM 561 C CA . PRO A 1 80 ? 2.843 -4.824 -8.025 1.00 87.50 80 PRO A CA 1
ATOM 562 C C . PRO A 1 80 ? 2.536 -6.270 -8.438 1.00 87.50 80 PRO A C 1
ATOM 564 O O . PRO A 1 80 ? 1.950 -7.054 -7.688 1.00 87.50 80 PRO A O 1
ATOM 567 N N . TYR A 1 81 ? 2.961 -6.642 -9.646 1.00 85.38 81 TYR A N 1
ATOM 568 C CA . TYR A 1 81 ? 2.753 -7.991 -10.172 1.00 85.38 81 TYR A CA 1
ATOM 569 C C . TYR A 1 81 ? 3.343 -9.063 -9.246 1.00 85.38 81 TYR A C 1
ATOM 571 O O . TYR A 1 81 ? 4.460 -8.926 -8.752 1.00 85.38 81 TYR A O 1
ATOM 579 N N . GLY A 1 82 ? 2.594 -10.151 -9.046 1.00 86.25 82 GLY A N 1
ATOM 580 C CA . GLY A 1 82 ? 2.998 -11.268 -8.185 1.00 86.25 82 GLY A CA 1
ATOM 581 C C . GLY A 1 82 ? 2.628 -11.110 -6.707 1.00 86.25 82 GLY A C 1
ATOM 582 O O . GLY A 1 82 ? 2.867 -12.038 -5.940 1.00 86.25 82 GLY A O 1
ATOM 583 N N . PHE A 1 83 ? 2.007 -9.991 -6.316 1.00 85.62 83 PHE A N 1
ATOM 584 C CA . PHE A 1 83 ? 1.534 -9.744 -4.953 1.00 85.62 83 PHE A CA 1
ATOM 585 C C . PHE A 1 83 ? 0.008 -9.749 -4.872 1.00 85.62 83 PHE A C 1
ATOM 587 O O . PHE A 1 83 ? -0.691 -9.389 -5.819 1.00 85.62 83 PHE A O 1
ATOM 594 N N . VAL A 1 84 ? -0.507 -10.143 -3.709 1.00 87.12 84 VAL A N 1
ATOM 595 C CA . VAL A 1 84 ? -1.932 -10.075 -3.374 1.00 87.12 84 VAL A CA 1
ATOM 596 C C . VAL A 1 84 ? -2.057 -9.375 -2.028 1.00 87.12 84 VAL A C 1
ATOM 598 O O . VAL A 1 84 ? -1.489 -9.829 -1.038 1.00 87.12 84 VAL A O 1
ATOM 601 N N . CYS A 1 85 ? -2.806 -8.274 -1.982 1.00 88.50 85 CYS A N 1
ATOM 602 C CA . CYS A 1 85 ? -3.082 -7.544 -0.746 1.00 88.50 85 CYS A CA 1
ATOM 603 C C . CYS A 1 85 ? -4.556 -7.691 -0.367 1.00 88.50 85 CYS A C 1
ATOM 605 O O . CYS A 1 85 ? -5.432 -7.677 -1.230 1.00 88.50 85 CYS A O 1
ATOM 607 N N . THR A 1 86 ? -4.827 -7.801 0.933 1.00 90.50 86 THR A N 1
ATOM 608 C CA . THR A 1 86 ? -6.188 -7.768 1.483 1.00 90.50 86 THR A CA 1
ATOM 609 C C . THR A 1 86 ? -6.342 -6.527 2.348 1.00 90.50 86 THR A C 1
ATOM 611 O O . THR A 1 86 ? -5.499 -6.264 3.203 1.00 90.50 86 THR A O 1
ATOM 614 N N . PHE A 1 87 ? -7.419 -5.776 2.128 1.00 88.44 87 PHE A N 1
ATOM 615 C CA . PHE A 1 87 ? -7.740 -4.577 2.895 1.00 88.44 87 PHE A CA 1
ATOM 616 C C . PHE A 1 87 ? -8.840 -4.900 3.906 1.00 88.44 87 PHE A C 1
ATOM 618 O O . PHE A 1 87 ? -9.887 -5.437 3.541 1.00 88.44 87 PHE A O 1
ATOM 625 N N . TYR A 1 88 ? -8.594 -4.566 5.170 1.00 87.50 88 TYR A N 1
ATOM 626 C CA . TYR A 1 88 ? -9.524 -4.774 6.279 1.00 87.50 88 TYR A CA 1
ATOM 627 C C . TYR A 1 88 ? -10.056 -3.429 6.781 1.00 87.50 88 TYR A C 1
ATOM 629 O O . TYR A 1 88 ? -9.393 -2.402 6.628 1.00 87.50 88 TYR A O 1
ATOM 637 N N . LYS A 1 89 ? -11.267 -3.442 7.342 1.00 80.31 89 LYS A N 1
ATOM 638 C CA . LYS A 1 89 ? -11.963 -2.260 7.865 1.00 80.31 89 LYS A CA 1
ATOM 639 C C . LYS A 1 89 ? -11.860 -2.175 9.383 1.00 80.31 89 LYS A C 1
ATOM 641 O O . LYS A 1 89 ? -11.931 -3.249 10.018 1.00 80.31 89 LYS A O 1
#

Foldseek 3Di:
DDDPPPPPP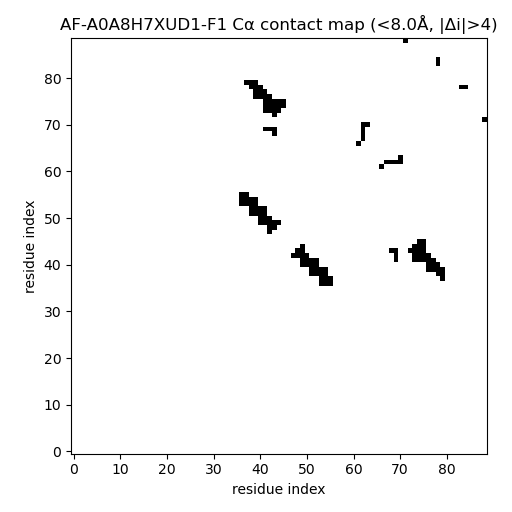PDDDPPDDPDPPDPPPPPPPPPDPDDQADWKWWALDPPDRIDTDGPPDPDDDDCDDVNVCCVVRTDDMDGDPPDDDDDDD

pLDDT: mean 72.69, std 17.42, range [47.91, 92.19]

Organism: Psilocybe cubensis (NCBI:txid181762)

Secondary structure (DSSP, 8-state):
---TTSSSS-----------------------TTS---EEEEESSTTS-EEEEE--SSSPPP--GGGGGGTTT--EEEPPTT-------

Radius of gyration: 25.42 Å; Cα contacts (8 Å, |Δi|>4): 70; chains: 1; bounding box: 39×53×76 Å